Protein AF-A0A7R9ZI31-F1 (afdb_monomer)

Nearest PDB structures (foldseek):
  8agb-assembly1_A  TM=9.496E-01  e=3.067E-06  Saccharomyces cerevisiae
  8b6l-assembly1_I  TM=9.518E-01  e=1.238E-05  Homo sapiens
  7oci-assembly1_F  TM=9.526E-01  e=1.454E-05  Saccharomyces cerevisiae S288C
  8age-assembly1_A  TM=9.511E-01  e=1.708E-05  Saccharomyces cerevisiae
  6s7o-assembly1_A  TM=9.509E-01  e=4.485E-05  Homo sapiens

Organism: NCBI:txid2749911

InterPro domains:
  IPR003674 Oligosaccharyl transferase, STT3 subunit [PTHR13872] (2-100)
  IPR048307 Oligosaccharyl transferase STT3, N-terminal domain [PF02516] (2-97)

Sequence (100 aa):
SLVFLLWIRSLRSGDGNSWMFGALAGVAYFYMVAAWGGYVFVLNLVGLHAAALVLVGRFSTKVYRSYSLFYVIGTALAVQVPVVGWAPLKSLEQMAPALV

Radius of gyration: 12.99 Å; Cα contacts (8 Å, |Δi|>4): 100; chains: 1; bounding box: 28×27×35 Å

pLDDT: mean 73.62, std 12.64, range [43.31, 86.75]

Secondary structure (DSSP, 8-state):
-HHHHHHHHHTSTT-S-HHHHHHHHHHHHHHHHHH-TTHHHHHHHHHHHHHHHHHTT---HHHHHHHHHHHHHHHHHHTTSTTTTTHHHH-GGG-GGG--

Foldseek 3Di:
DLLVVLLVVLVDPPDPVSLVSLLVSLVVLLVCLVVDVCSLVVLVVSLVVLVVCVVVVVDDPSSVNSLVNSCVSNVVSNCVDPVCPCVCVPDPSNCSSVVD

Solvent-accessible surface area (backbone atoms only — not comparable to full-atom values): 5453 Å² total; per-residue (Å²): 112,68,31,59,54,28,44,57,57,21,64,46,90,85,62,90,58,18,50,59,31,10,39,49,19,8,54,43,39,31,53,39,52,77,73,36,88,66,38,65,60,53,52,51,52,54,37,51,52,52,51,48,32,50,75,73,67,65,65,45,77,56,54,54,48,17,49,52,35,21,50,54,48,22,50,61,49,38,50,70,37,83,93,45,44,65,48,76,81,70,42,81,89,54,46,71,64,73,76,111

Structure (mmCIF, N/CA/C/O backbone):
data_AF-A0A7R9ZI31-F1
#
_entry.id   AF-A0A7R9ZI31-F1
#
loop_
_atom_site.group_PDB
_atom_site.id
_atom_site.type_symbol
_atom_site.label_atom_id
_atom_site.label_alt_id
_atom_site.label_comp_id
_atom_site.label_asym_id
_atom_site.label_entity_id
_atom_site.label_seq_id
_atom_site.pdbx_PDB_ins_code
_atom_site.Cartn_x
_atom_site.Cartn_y
_atom_site.Cartn_z
_atom_site.occupancy
_atom_site.B_iso_or_equiv
_atom_site.auth_seq_id
_atom_site.auth_comp_id
_atom_site.auth_asym_id
_atom_site.auth_atom_id
_atom_site.pdbx_PDB_model_num
ATOM 1 N N . SER A 1 1 ? 12.942 1.386 4.210 1.00 64.50 1 SER A N 1
ATOM 2 C CA . SER A 1 1 ? 12.949 1.986 5.564 1.00 64.50 1 SER A CA 1
ATOM 3 C C . SER A 1 1 ? 11.878 3.058 5.749 1.00 64.50 1 SER A C 1
ATOM 5 O O . SER A 1 1 ? 11.076 2.931 6.661 1.00 64.50 1 SER A O 1
ATOM 7 N N . LEU A 1 2 ? 11.785 4.058 4.863 1.00 78.25 2 LEU A N 1
ATOM 8 C CA . LEU A 1 2 ? 10.772 5.130 4.940 1.00 78.25 2 LEU A CA 1
ATOM 9 C C . LEU A 1 2 ? 9.323 4.631 4.750 1.00 78.25 2 LEU A C 1
ATOM 11 O O . LEU A 1 2 ? 8.430 5.050 5.477 1.00 78.25 2 LEU A O 1
ATOM 15 N N . VAL A 1 3 ? 9.115 3.657 3.853 1.00 84.00 3 VAL A N 1
ATOM 16 C CA . VAL A 1 3 ? 7.808 3.008 3.622 1.00 84.00 3 VAL A CA 1
ATOM 17 C C . VAL A 1 3 ? 7.245 2.394 4.904 1.00 84.00 3 VAL A C 1
ATOM 19 O O . VAL A 1 3 ? 6.110 2.668 5.267 1.00 84.00 3 VAL A O 1
ATOM 22 N N . PHE A 1 4 ? 8.053 1.614 5.629 1.00 83.19 4 PHE A N 1
ATOM 23 C CA . PHE A 1 4 ? 7.623 0.960 6.867 1.00 83.19 4 PHE A CA 1
ATOM 24 C C . PHE A 1 4 ? 7.332 1.959 7.987 1.00 83.19 4 PHE A C 1
ATOM 26 O O . PHE A 1 4 ? 6.368 1.780 8.727 1.00 83.19 4 PHE A O 1
ATOM 33 N N . LEU A 1 5 ? 8.122 3.033 8.091 1.00 84.31 5 LEU A N 1
ATOM 34 C CA . LEU A 1 5 ? 7.877 4.094 9.068 1.00 84.31 5 LEU A CA 1
ATOM 35 C C . LEU A 1 5 ? 6.539 4.790 8.806 1.00 84.31 5 LEU A C 1
ATOM 37 O O . LEU A 1 5 ? 5.744 4.947 9.731 1.00 84.31 5 LEU A O 1
ATOM 41 N N . LEU A 1 6 ? 6.269 5.164 7.553 1.00 84.31 6 LEU A N 1
ATOM 42 C CA . LEU A 1 6 ? 5.016 5.815 7.165 1.00 84.31 6 LEU A CA 1
ATOM 43 C C . LEU A 1 6 ? 3.820 4.862 7.268 1.00 84.31 6 LEU A C 1
ATOM 45 O O . LEU A 1 6 ? 2.765 5.268 7.751 1.00 84.31 6 LEU A O 1
ATOM 49 N N . TRP A 1 7 ? 4.004 3.588 6.915 1.00 85.38 7 TRP A N 1
ATOM 50 C CA . TRP A 1 7 ? 2.999 2.538 7.075 1.00 85.38 7 TRP A CA 1
ATOM 51 C C . TRP A 1 7 ? 2.599 2.359 8.542 1.00 85.38 7 TRP A C 1
ATOM 53 O O . TRP A 1 7 ? 1.433 2.544 8.885 1.00 85.38 7 TRP A O 1
ATOM 63 N N . ILE A 1 8 ? 3.560 2.095 9.436 1.00 84.94 8 ILE A N 1
ATOM 64 C CA . ILE A 1 8 ? 3.296 1.926 10.875 1.00 84.94 8 ILE A CA 1
ATOM 65 C C . ILE A 1 8 ? 2.703 3.209 11.468 1.00 84.94 8 ILE A C 1
ATOM 67 O O . ILE A 1 8 ? 1.797 3.150 12.301 1.00 84.94 8 ILE A O 1
ATOM 71 N N . ARG A 1 9 ? 3.171 4.381 11.024 1.00 83.31 9 ARG A N 1
ATOM 72 C CA . ARG A 1 9 ? 2.635 5.668 11.476 1.00 83.31 9 ARG A CA 1
ATOM 73 C C . ARG A 1 9 ? 1.191 5.888 11.027 1.00 83.31 9 ARG A C 1
ATOM 75 O O . ARG A 1 9 ? 0.405 6.374 11.830 1.00 83.31 9 ARG A O 1
ATOM 82 N N . SER A 1 10 ? 0.815 5.453 9.824 1.00 79.88 10 SER A N 1
ATOM 83 C CA . SER A 1 10 ? -0.573 5.519 9.342 1.00 79.88 10 SER A CA 1
ATOM 84 C C . SER A 1 10 ? -1.547 4.687 10.192 1.00 79.88 10 SER A C 1
ATOM 86 O O . SER A 1 10 ? -2.734 5.010 10.261 1.00 79.88 10 SER A O 1
ATOM 88 N N . LEU A 1 11 ? -1.035 3.651 10.868 1.00 79.62 11 LEU A N 1
ATOM 89 C CA . LEU A 1 11 ? -1.801 2.703 11.677 1.00 79.62 11 LEU A CA 1
ATOM 90 C C . LEU A 1 11 ? -1.850 3.047 13.174 1.00 79.62 11 LEU A C 1
ATOM 92 O O . LEU A 1 11 ? -2.574 2.385 13.919 1.00 79.62 11 LEU A O 1
ATOM 96 N N . ARG A 1 12 ? -1.112 4.061 13.648 1.00 79.56 12 ARG A N 1
ATOM 97 C CA . ARG A 1 12 ? -1.150 4.443 15.068 1.00 79.56 12 ARG A CA 1
ATOM 98 C C . ARG A 1 12 ? -2.525 4.994 15.459 1.00 79.56 12 ARG A C 1
ATOM 100 O O . ARG A 1 12 ? -3.052 5.922 14.844 1.00 79.56 12 ARG A O 1
ATOM 107 N N . SER A 1 13 ? -3.088 4.438 16.532 1.00 54.69 13 SER A N 1
ATOM 108 C CA . SER A 1 13 ? -4.309 4.944 17.162 1.00 54.69 13 SER A CA 1
ATOM 109 C C . SER A 1 13 ? -4.078 6.353 17.712 1.00 54.69 13 SER A C 1
ATOM 111 O O . SER A 1 13 ? -3.194 6.553 18.537 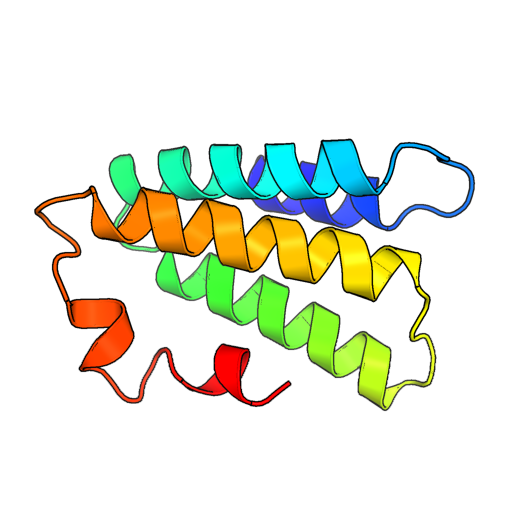1.00 54.69 13 SER A O 1
ATOM 113 N N . GLY A 1 14 ? -4.867 7.322 17.239 1.00 60.81 14 GLY A N 1
ATOM 114 C CA . GLY A 1 14 ? -4.826 8.725 17.675 1.00 60.81 14 GLY A CA 1
ATOM 115 C C . GLY A 1 14 ? -4.817 9.731 16.523 1.00 60.81 14 GLY A C 1
ATOM 116 O O . GLY A 1 14 ? -5.419 10.791 16.645 1.00 60.81 14 GLY A O 1
ATOM 117 N N . ASP A 1 15 ? -4.245 9.374 15.369 1.00 61.44 15 ASP A N 1
ATOM 118 C CA . ASP A 1 15 ? -4.183 10.282 14.220 1.00 61.44 15 ASP A CA 1
ATOM 119 C C . ASP A 1 15 ? -5.474 10.225 13.379 1.00 61.44 15 ASP A C 1
ATOM 121 O O . ASP A 1 15 ? -5.954 9.150 12.993 1.00 61.44 15 ASP A O 1
ATOM 125 N N . GLY A 1 16 ? -6.058 11.398 13.102 1.00 62.81 16 GLY A N 1
ATOM 126 C CA . GLY A 1 16 ? -7.146 11.584 12.129 1.00 62.81 16 GLY A CA 1
ATOM 127 C C . GLY A 1 16 ? -6.657 11.592 10.672 1.00 62.81 16 GLY A C 1
ATOM 128 O O . GLY A 1 16 ? -7.431 11.342 9.750 1.00 62.81 16 GLY A O 1
ATOM 129 N N . ASN A 1 17 ? -5.349 11.783 10.465 1.00 70.62 17 ASN A N 1
ATOM 130 C CA . ASN A 1 17 ? -4.710 11.900 9.149 1.00 70.62 17 ASN A CA 1
ATOM 131 C C . ASN A 1 17 ? -4.086 10.586 8.640 1.00 70.62 17 ASN A C 1
ATOM 133 O O . ASN A 1 17 ? -3.207 10.613 7.780 1.00 70.62 17 ASN A O 1
ATOM 137 N N . SER A 1 18 ? -4.539 9.425 9.130 1.00 71.25 18 SER A N 1
ATOM 138 C CA . SER A 1 18 ? -4.044 8.094 8.722 1.00 71.25 18 SER A CA 1
ATOM 139 C C . SER A 1 18 ? -3.958 7.914 7.199 1.00 71.25 18 SER A C 1
ATOM 141 O O . SER A 1 18 ? -2.983 7.372 6.689 1.00 71.25 18 SER A O 1
ATOM 143 N N . TRP A 1 19 ? -4.940 8.445 6.469 1.00 74.50 19 TRP A N 1
ATOM 144 C CA . TRP A 1 19 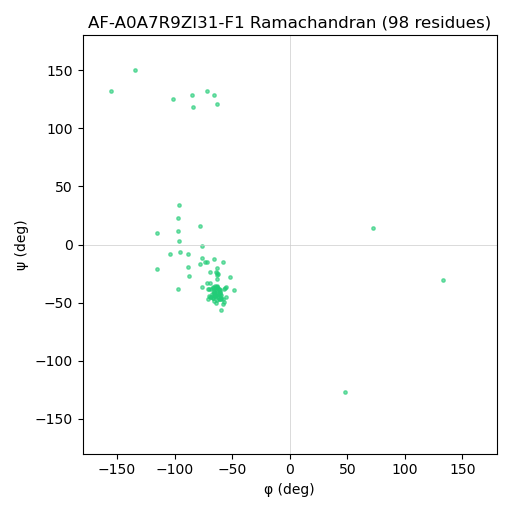? -5.026 8.391 5.010 1.00 74.50 19 TRP A CA 1
ATOM 145 C C . TRP A 1 19 ? -3.889 9.148 4.301 1.00 74.50 19 TRP A C 1
ATOM 147 O O . TRP A 1 19 ? -3.330 8.637 3.332 1.00 74.50 19 TRP A O 1
ATOM 157 N N . MET A 1 20 ? -3.477 10.313 4.815 1.00 80.12 20 MET A N 1
ATOM 158 C CA . MET A 1 20 ? -2.362 11.089 4.253 1.00 80.12 20 MET A CA 1
ATOM 159 C C . MET A 1 20 ? -1.035 10.344 4.405 1.00 80.12 20 MET A C 1
ATOM 161 O O . MET A 1 20 ? -0.237 10.305 3.473 1.00 80.12 20 MET A O 1
ATOM 165 N N . PHE A 1 21 ? -0.810 9.705 5.558 1.00 81.12 21 PHE A N 1
ATOM 166 C CA . PHE A 1 21 ? 0.391 8.900 5.788 1.00 81.12 21 PHE A CA 1
ATOM 167 C C . PHE A 1 21 ? 0.407 7.621 4.939 1.00 81.12 21 PHE A C 1
ATOM 169 O O . PHE A 1 21 ? 1.479 7.223 4.488 1.00 81.12 21 PHE A O 1
ATOM 176 N N . GLY A 1 22 ? -0.757 7.018 4.665 1.00 80.12 22 GLY A N 1
ATOM 177 C CA . GLY A 1 22 ? -0.891 5.905 3.716 1.00 80.12 22 GLY A CA 1
ATOM 178 C C . GLY A 1 22 ? -0.544 6.309 2.278 1.00 80.12 22 GLY A C 1
ATOM 179 O O . GLY A 1 22 ? 0.225 5.619 1.610 1.00 80.12 22 GLY A O 1
ATOM 180 N N . ALA A 1 23 ? -1.016 7.477 1.829 1.00 81.50 23 ALA A N 1
ATOM 181 C CA . ALA A 1 23 ? -0.644 8.033 0.527 1.00 81.50 23 ALA A CA 1
ATOM 182 C C . ALA A 1 23 ? 0.860 8.350 0.439 1.00 81.50 23 ALA A C 1
ATOM 184 O O . ALA A 1 23 ? 1.523 7.978 -0.531 1.00 81.50 23 ALA A O 1
ATOM 185 N N . LEU A 1 24 ? 1.425 8.960 1.486 1.00 83.38 24 LEU A N 1
ATOM 186 C CA . LEU A 1 24 ? 2.859 9.247 1.564 1.00 83.38 24 LEU A CA 1
ATOM 187 C C . LEU A 1 24 ? 3.700 7.960 1.565 1.00 83.38 24 LEU A C 1
ATOM 189 O O . LEU A 1 24 ? 4.777 7.927 0.973 1.00 83.38 24 LEU A O 1
ATOM 193 N N . ALA A 1 25 ? 3.205 6.887 2.193 1.00 84.62 25 ALA A N 1
ATOM 194 C CA . ALA A 1 25 ? 3.841 5.574 2.157 1.00 84.62 25 ALA A CA 1
ATOM 195 C C . ALA A 1 25 ? 3.869 4.991 0.733 1.00 84.62 25 ALA A C 1
ATOM 197 O O . ALA A 1 25 ? 4.873 4.387 0.360 1.00 84.62 25 ALA A O 1
ATOM 198 N N . GLY A 1 26 ? 2.821 5.217 -0.071 1.00 81.50 26 GLY A N 1
ATOM 199 C CA . GLY A 1 26 ? 2.773 4.832 -1.488 1.00 81.50 26 GLY A CA 1
ATOM 200 C C . GLY A 1 26 ? 3.783 5.602 -2.349 1.00 81.50 26 GLY A C 1
ATOM 201 O O . GLY A 1 26 ? 4.476 5.013 -3.176 1.00 81.50 26 GLY A O 1
ATOM 202 N N . VAL A 1 27 ? 3.961 6.903 -2.097 1.00 83.38 27 VAL A N 1
ATOM 203 C CA . VAL A 1 27 ? 4.998 7.715 -2.769 1.00 83.38 27 VAL A CA 1
ATOM 204 C C . VAL A 1 27 ? 6.406 7.281 -2.350 1.00 83.38 27 VAL A C 1
ATOM 206 O O . VAL A 1 27 ? 7.294 7.120 -3.187 1.00 83.38 27 VAL A O 1
ATOM 209 N N . ALA A 1 28 ? 6.618 7.024 -1.057 1.00 83.50 28 ALA A N 1
ATOM 210 C CA . ALA A 1 28 ? 7.881 6.479 -0.564 1.00 83.50 28 ALA A CA 1
ATOM 211 C C . ALA A 1 28 ? 8.169 5.081 -1.138 1.00 83.50 28 ALA A C 1
ATOM 213 O O . ALA A 1 28 ? 9.332 4.713 -1.307 1.00 83.50 28 ALA A O 1
ATOM 214 N N . TYR A 1 29 ? 7.123 4.306 -1.439 1.00 82.62 29 TYR A N 1
ATOM 215 C CA . TYR A 1 29 ? 7.240 3.014 -2.102 1.00 82.62 29 TYR A CA 1
ATOM 216 C C . TYR A 1 29 ? 7.694 3.174 -3.551 1.00 82.62 29 TYR A C 1
ATOM 218 O O . TYR A 1 29 ? 8.656 2.517 -3.935 1.00 82.62 29 TYR A O 1
ATOM 226 N N . PHE A 1 30 ? 7.120 4.112 -4.308 1.00 81.44 30 PHE A N 1
ATOM 227 C CA . PHE A 1 30 ? 7.602 4.443 -5.653 1.00 81.44 30 PHE A CA 1
ATOM 228 C C . PHE A 1 30 ? 9.088 4.829 -5.672 1.00 81.44 30 PHE A C 1
ATOM 230 O O . PHE A 1 30 ? 9.848 4.309 -6.486 1.00 81.44 30 PHE A O 1
ATOM 237 N N . TYR A 1 31 ? 9.532 5.670 -4.732 1.00 82.19 31 TYR A N 1
ATOM 238 C CA . TYR A 1 31 ? 10.956 5.997 -4.600 1.00 82.19 31 TYR A CA 1
ATOM 239 C C . TYR A 1 31 ? 11.816 4.740 -4.387 1.00 82.19 31 TYR A C 1
ATOM 241 O O . TYR A 1 31 ? 12.898 4.616 -4.954 1.00 82.19 31 TYR A O 1
ATOM 249 N N . MET A 1 32 ? 11.319 3.777 -3.608 1.00 81.69 32 MET A N 1
ATOM 250 C CA . MET A 1 32 ? 12.013 2.516 -3.353 1.00 81.69 32 MET A CA 1
ATOM 251 C C . MET A 1 32 ? 12.048 1.609 -4.591 1.00 81.69 32 MET A C 1
ATOM 253 O O . MET A 1 32 ? 13.088 1.017 -4.851 1.00 81.69 32 MET A O 1
ATOM 257 N N . VAL A 1 33 ? 10.966 1.566 -5.379 1.00 77.19 33 VAL A N 1
ATOM 258 C CA . VAL A 1 33 ? 10.898 0.870 -6.680 1.00 77.19 33 VAL A CA 1
ATOM 259 C C . VAL A 1 33 ? 11.926 1.440 -7.660 1.00 77.19 33 VAL A C 1
ATOM 261 O O . VAL A 1 33 ? 12.618 0.680 -8.332 1.00 77.19 33 VAL A O 1
ATOM 264 N N . ALA A 1 34 ? 12.053 2.768 -7.721 1.00 74.44 34 ALA A N 1
ATOM 265 C CA . ALA A 1 34 ? 13.005 3.441 -8.602 1.00 74.44 34 ALA A CA 1
ATOM 266 C C . ALA A 1 34 ? 14.466 3.285 -8.141 1.00 74.44 34 ALA A C 1
ATOM 268 O O . ALA A 1 34 ? 15.369 3.224 -8.971 1.00 74.44 34 ALA A O 1
ATOM 269 N N . ALA A 1 35 ? 14.707 3.222 -6.828 1.00 77.50 35 ALA A N 1
ATOM 270 C CA . ALA A 1 35 ? 16.050 3.130 -6.260 1.00 77.50 35 ALA A CA 1
ATOM 271 C C . ALA A 1 35 ? 16.574 1.688 -6.128 1.00 77.50 35 ALA A C 1
ATOM 273 O O . ALA A 1 35 ? 17.789 1.487 -6.113 1.00 77.50 35 ALA A O 1
ATOM 274 N N . TRP A 1 36 ? 15.699 0.683 -5.979 1.00 77.50 36 TRP A N 1
ATOM 275 C CA . TRP A 1 36 ? 16.120 -0.685 -5.674 1.00 77.50 36 TRP A CA 1
ATOM 276 C C . TRP A 1 36 ? 15.115 -1.758 -6.124 1.00 77.50 36 TRP A C 1
ATOM 278 O O . TRP A 1 36 ? 13.932 -1.714 -5.800 1.00 77.50 36 TRP A O 1
ATOM 288 N N . GLY A 1 37 ? 15.610 -2.806 -6.796 1.00 72.56 37 GLY A N 1
ATOM 289 C CA . GLY A 1 37 ? 14.794 -3.924 -7.298 1.00 72.56 37 GLY A CA 1
ATOM 290 C C . GLY A 1 37 ? 14.127 -4.793 -6.218 1.00 72.56 37 GLY A C 1
ATOM 291 O O . GLY A 1 37 ? 13.223 -5.563 -6.522 1.00 72.56 37 GLY A O 1
ATOM 292 N N . GLY A 1 38 ? 14.508 -4.652 -4.943 1.00 75.56 38 GLY A N 1
ATOM 293 C CA . GLY A 1 38 ? 13.897 -5.370 -3.814 1.00 75.56 38 GLY A CA 1
ATOM 294 C C . GLY A 1 38 ? 12.550 -4.804 -3.341 1.00 75.56 38 GLY A C 1
ATOM 295 O O . GLY A 1 38 ? 12.093 -5.121 -2.242 1.00 75.56 38 GLY A O 1
ATOM 296 N N . TYR A 1 39 ? 11.889 -3.96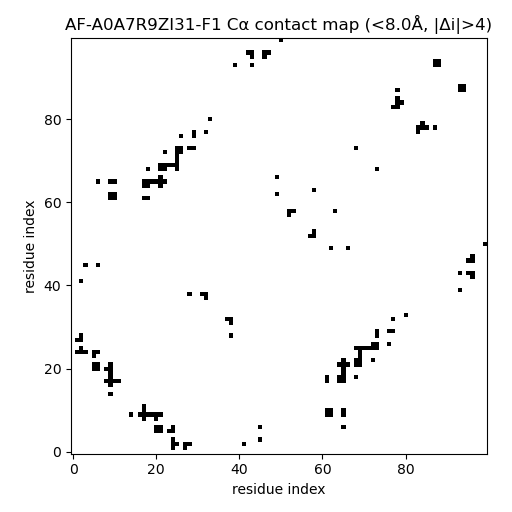6 -4.140 1.00 78.00 39 TYR A N 1
ATOM 297 C CA . TYR A 1 39 ? 10.586 -3.384 -3.812 1.00 78.00 39 TYR A CA 1
ATOM 298 C C . TYR A 1 39 ? 9.469 -4.433 -3.666 1.00 78.00 39 TYR A C 1
ATOM 300 O O . TYR A 1 39 ? 8.509 -4.217 -2.922 1.00 78.00 39 TYR A O 1
ATOM 308 N N . VAL A 1 40 ? 9.601 -5.588 -4.330 1.00 77.12 40 VAL A N 1
ATOM 309 C CA . VAL A 1 40 ? 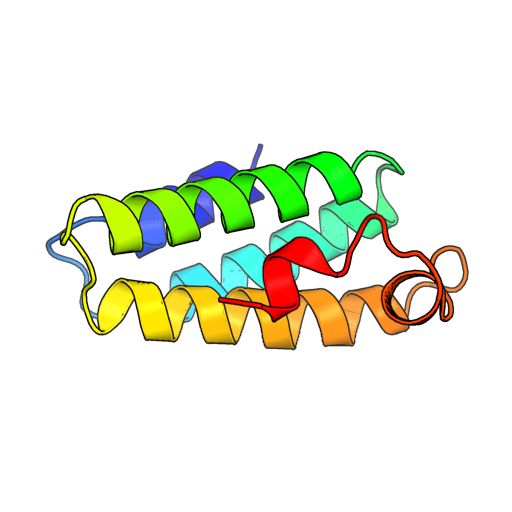8.652 -6.712 -4.238 1.00 77.12 40 VAL A CA 1
ATOM 310 C C . VAL A 1 40 ? 8.567 -7.233 -2.801 1.00 77.12 40 VAL A C 1
ATOM 312 O O . VAL A 1 40 ? 7.474 -7.465 -2.287 1.00 77.12 40 VAL A O 1
ATOM 315 N N . PHE A 1 41 ? 9.707 -7.317 -2.108 1.00 81.56 41 PHE A N 1
ATOM 316 C CA . PHE A 1 41 ? 9.757 -7.700 -0.697 1.00 81.56 41 PHE A CA 1
ATOM 317 C C . PHE A 1 41 ? 8.969 -6.722 0.183 1.00 81.56 41 PHE A C 1
ATOM 319 O O . PHE A 1 41 ? 8.199 -7.143 1.042 1.00 81.56 41 PHE A O 1
ATOM 326 N N . VAL A 1 42 ? 9.108 -5.414 -0.056 1.00 82.94 42 VAL A N 1
ATOM 327 C CA . VAL A 1 42 ? 8.404 -4.386 0.728 1.00 82.94 42 VAL A CA 1
ATOM 328 C C . VAL A 1 42 ? 6.895 -4.471 0.531 1.00 82.94 42 VAL A C 1
ATOM 330 O O . VAL A 1 42 ? 6.155 -4.407 1.512 1.00 82.94 42 VAL A O 1
ATOM 333 N N . LEU A 1 43 ? 6.439 -4.646 -0.711 1.00 82.44 43 LEU A N 1
ATOM 334 C CA . LEU A 1 43 ? 5.011 -4.752 -1.008 1.00 82.44 43 LEU A CA 1
ATOM 335 C C . LEU A 1 43 ? 4.403 -6.009 -0.377 1.00 82.44 43 LEU A C 1
ATOM 337 O O . LEU A 1 43 ? 3.367 -5.914 0.281 1.00 82.44 43 LEU A O 1
ATOM 341 N N . ASN A 1 44 ? 5.084 -7.152 -0.489 1.00 83.56 44 ASN A N 1
ATOM 342 C CA . ASN A 1 44 ? 4.638 -8.403 0.125 1.00 83.56 44 ASN A CA 1
ATOM 343 C C . ASN A 1 44 ? 4.585 -8.318 1.654 1.00 83.56 44 ASN A C 1
ATOM 345 O O . ASN A 1 44 ? 3.630 -8.798 2.256 1.00 83.56 44 ASN A O 1
ATOM 349 N N . LEU A 1 45 ? 5.553 -7.666 2.301 1.00 85.62 45 LEU A N 1
ATOM 350 C CA . LEU A 1 45 ? 5.583 -7.547 3.762 1.00 85.62 45 LEU A CA 1
ATOM 351 C C . LEU A 1 45 ? 4.490 -6.598 4.284 1.00 85.62 45 LEU A C 1
ATOM 353 O O . LEU A 1 45 ? 3.854 -6.884 5.300 1.00 85.62 45 LEU A O 1
ATOM 357 N N . VAL A 1 46 ? 4.215 -5.499 3.570 1.00 85.88 46 VAL A N 1
ATOM 358 C CA . VAL A 1 46 ? 3.087 -4.601 3.882 1.00 85.88 46 VAL A CA 1
ATOM 359 C C . VAL A 1 46 ? 1.746 -5.316 3.682 1.00 85.88 46 VAL A C 1
ATOM 361 O O . VAL A 1 46 ? 0.884 -5.233 4.558 1.00 85.88 46 VAL A O 1
ATOM 364 N N . GLY A 1 47 ? 1.588 -6.062 2.583 1.00 83.31 47 GLY A N 1
ATOM 365 C CA . GLY A 1 47 ? 0.401 -6.881 2.317 1.00 83.31 47 GLY A CA 1
ATOM 366 C C . GLY A 1 47 ? 0.183 -7.967 3.370 1.00 83.31 47 GLY A C 1
ATOM 367 O O . GLY A 1 47 ? -0.908 -8.069 3.921 1.00 83.31 47 GLY A O 1
ATOM 368 N N . LEU A 1 48 ? 1.234 -8.707 3.733 1.00 86.19 48 LEU A N 1
ATOM 369 C CA . LEU A 1 48 ? 1.182 -9.727 4.782 1.00 86.19 48 LEU A CA 1
ATOM 370 C C . LEU A 1 48 ? 0.785 -9.126 6.134 1.00 86.19 48 LEU A C 1
ATOM 372 O O . LEU A 1 48 ? -0.022 -9.709 6.851 1.00 86.19 48 LEU A O 1
ATOM 376 N N . HIS A 1 49 ? 1.314 -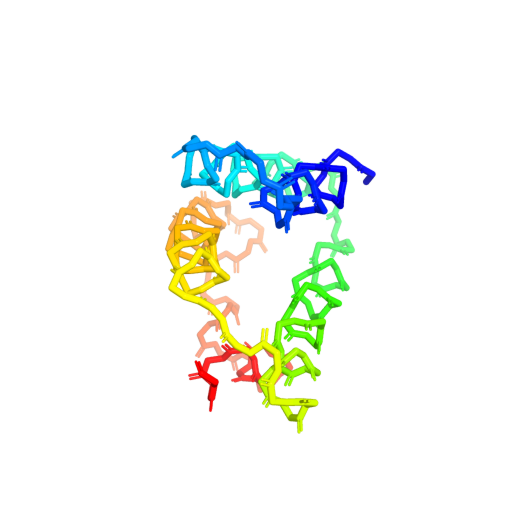7.952 6.484 1.00 86.69 49 HIS A N 1
ATOM 377 C CA . HIS A 1 49 ? 0.945 -7.277 7.726 1.00 86.69 49 HIS A CA 1
ATOM 378 C C . HIS A 1 49 ? -0.526 -6.826 7.713 1.00 86.69 49 HIS A C 1
ATOM 380 O O . HIS A 1 49 ? -1.227 -7.020 8.705 1.00 86.69 49 HIS A O 1
ATOM 386 N N . ALA A 1 50 ? -1.020 -6.280 6.598 1.00 85.00 50 ALA A N 1
ATOM 387 C CA . ALA A 1 50 ? -2.435 -5.938 6.450 1.00 85.00 50 ALA A CA 1
ATOM 388 C C . ALA A 1 50 ? -3.337 -7.185 6.552 1.00 85.00 50 ALA A C 1
ATOM 390 O O . ALA A 1 50 ? -4.305 -7.174 7.312 1.00 85.00 50 ALA A O 1
ATOM 391 N N . ALA A 1 51 ? -2.975 -8.280 5.879 1.00 82.62 51 ALA A N 1
ATOM 392 C CA . ALA A 1 51 ? -3.681 -9.559 5.944 1.00 82.62 51 ALA A CA 1
ATOM 393 C C . ALA A 1 51 ? -3.680 -10.150 7.365 1.00 82.62 51 ALA A C 1
ATOM 395 O O . ALA A 1 51 ? -4.716 -10.586 7.862 1.00 82.62 51 ALA A O 1
ATOM 396 N N . ALA A 1 52 ? -2.546 -10.098 8.068 1.00 86.12 52 ALA A N 1
ATOM 397 C CA . ALA A 1 52 ? -2.454 -10.537 9.458 1.00 86.12 52 ALA A CA 1
ATOM 398 C C . ALA A 1 52 ? -3.367 -9.713 10.382 1.00 86.12 52 ALA A C 1
ATOM 400 O O . ALA A 1 52 ? -4.004 -10.275 11.270 1.00 86.12 52 ALA A O 1
ATOM 401 N N . LEU A 1 53 ? -3.488 -8.398 10.163 1.00 83.56 53 LEU A N 1
ATOM 402 C CA . LEU A 1 53 ? -4.415 -7.551 10.927 1.00 83.56 53 LEU A CA 1
ATOM 403 C C . LEU A 1 53 ? -5.884 -7.929 10.690 1.00 83.56 53 LEU A C 1
ATOM 405 O O . LEU A 1 53 ? -6.675 -7.878 11.635 1.00 83.56 53 LEU A O 1
ATOM 409 N N . VAL A 1 54 ? -6.238 -8.336 9.466 1.00 82.69 54 VAL A N 1
ATOM 410 C CA . VAL A 1 54 ? -7.570 -8.872 9.140 1.00 82.69 54 VAL A CA 1
ATOM 411 C C . VAL A 1 54 ? -7.804 -10.201 9.861 1.00 82.69 54 VAL A C 1
ATOM 413 O O . VAL A 1 54 ? -8.812 -10.344 10.551 1.00 82.69 54 VAL A O 1
ATOM 416 N N . LEU A 1 55 ? -6.851 -11.138 9.785 1.00 81.81 55 LEU A N 1
ATOM 417 C CA . LEU A 1 55 ? -6.957 -12.465 10.410 1.00 81.81 55 LEU A CA 1
ATOM 418 C C . LEU A 1 55 ? -7.043 -12.411 11.941 1.00 81.81 55 LEU A C 1
ATOM 420 O O . LEU A 1 55 ? -7.780 -13.182 12.547 1.00 81.81 55 LEU A O 1
ATOM 424 N N . VAL A 1 56 ? -6.328 -11.481 12.576 1.00 86.75 56 VAL A N 1
ATOM 425 C CA . VAL A 1 56 ? -6.360 -11.274 14.037 1.00 86.75 56 VAL A CA 1
ATOM 426 C C . VAL A 1 56 ? -7.643 -10.540 14.485 1.00 86.75 56 VAL A C 1
ATOM 428 O O . VAL A 1 56 ? -7.847 -10.307 15.675 1.00 86.75 56 VAL A O 1
ATOM 431 N N . GLY A 1 57 ? -8.530 -10.156 13.557 1.00 77.12 57 GLY A N 1
ATOM 432 C CA . GLY A 1 57 ? -9.774 -9.439 13.862 1.00 77.12 57 GLY A CA 1
ATOM 433 C C . GLY A 1 57 ? -9.559 -7.978 14.274 1.00 77.12 57 GLY A C 1
ATOM 434 O O . GLY A 1 57 ? -10.471 -7.331 14.782 1.00 77.12 57 GLY A O 1
ATOM 435 N N . ARG A 1 58 ? -8.359 -7.429 14.047 1.00 78.56 58 ARG A N 1
ATOM 436 C CA . ARG A 1 58 ? -8.003 -6.022 14.312 1.00 78.56 58 ARG A CA 1
ATOM 437 C C . ARG A 1 58 ? -8.126 -5.158 13.059 1.00 78.56 58 ARG A C 1
ATOM 439 O O . ARG A 1 58 ? -7.369 -4.206 12.860 1.00 78.56 58 ARG A O 1
ATOM 446 N N . PHE A 1 59 ? -9.099 -5.479 12.214 1.00 73.62 59 PHE A N 1
ATOM 447 C CA . PHE A 1 59 ? -9.428 -4.665 11.059 1.00 73.62 59 PHE A CA 1
ATOM 448 C C . PHE A 1 59 ? -10.109 -3.367 11.505 1.00 73.62 59 PHE A C 1
ATOM 450 O O . PHE A 1 59 ? -11.027 -3.361 12.321 1.00 73.62 59 PHE A O 1
ATOM 457 N N . SER A 1 60 ? -9.651 -2.245 10.962 1.00 78.94 60 SER A N 1
ATOM 458 C CA . SER A 1 60 ? -10.236 -0.931 11.208 1.00 78.94 60 SER A CA 1
ATOM 459 C C . SER A 1 60 ? -10.378 -0.196 9.885 1.00 78.94 60 SER A C 1
ATOM 461 O O . SER A 1 60 ? -9.536 -0.343 8.998 1.00 78.94 60 SER A O 1
ATOM 463 N N . THR A 1 61 ? -11.379 0.678 9.772 1.00 80.12 61 THR A N 1
ATOM 464 C CA . THR A 1 61 ? -11.572 1.563 8.609 1.00 80.12 61 THR A CA 1
ATOM 465 C C . THR A 1 61 ? -10.310 2.362 8.265 1.00 80.12 61 THR A C 1
ATOM 467 O O . THR A 1 61 ? -10.081 2.702 7.104 1.00 80.12 61 THR A O 1
ATOM 470 N N . LYS A 1 62 ? -9.453 2.637 9.257 1.00 78.94 62 LYS A N 1
ATOM 471 C CA . LYS A 1 62 ? -8.149 3.281 9.050 1.00 78.94 62 LYS A CA 1
ATOM 472 C C . LYS A 1 62 ? -7.179 2.396 8.266 1.00 78.94 62 LYS A C 1
ATOM 474 O O . LYS A 1 62 ? -6.581 2.880 7.314 1.00 78.94 62 LYS A O 1
ATOM 479 N N . VAL A 1 63 ? -7.072 1.114 8.630 1.00 79.69 63 VAL A N 1
ATOM 480 C CA . VAL A 1 63 ? -6.233 0.124 7.929 1.00 79.69 63 VAL A CA 1
ATOM 481 C C . VAL A 1 63 ? -6.692 0.014 6.479 1.00 79.69 63 VAL A C 1
ATOM 483 O O . VAL A 1 63 ? -5.873 0.135 5.576 1.00 79.69 63 VAL A O 1
ATOM 486 N N . TYR A 1 64 ? -8.005 -0.108 6.262 1.00 81.19 64 TYR A N 1
ATOM 487 C CA . TYR A 1 64 ? -8.591 -0.195 4.925 1.00 81.19 64 TYR A CA 1
ATOM 488 C C . TYR A 1 64 ? -8.248 1.013 4.048 1.00 81.19 64 TYR A C 1
ATOM 490 O O . TYR A 1 64 ? -7.747 0.858 2.935 1.00 81.19 64 TYR A O 1
ATOM 498 N N . ARG A 1 65 ? -8.470 2.233 4.559 1.00 82.19 65 ARG A N 1
ATOM 499 C CA . ARG A 1 65 ? -8.190 3.470 3.812 1.00 82.19 65 ARG A CA 1
ATOM 500 C C . ARG A 1 65 ? -6.697 3.652 3.539 1.00 82.19 65 ARG A C 1
ATOM 502 O O . ARG A 1 65 ? -6.333 3.988 2.415 1.00 82.19 6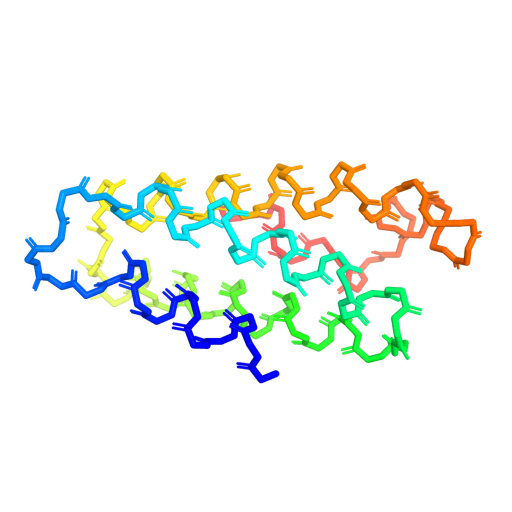5 ARG A O 1
ATOM 509 N N . SER A 1 66 ? -5.841 3.417 4.536 1.00 82.94 66 SER A N 1
ATOM 510 C CA . SER A 1 66 ? -4.386 3.526 4.379 1.00 82.94 66 SER A CA 1
ATOM 511 C C . SER A 1 66 ? -3.839 2.493 3.394 1.00 82.94 66 SER A C 1
ATOM 513 O O . SER A 1 66 ? -3.012 2.849 2.558 1.00 82.94 66 SER A O 1
ATOM 515 N N . TYR A 1 67 ? -4.322 1.24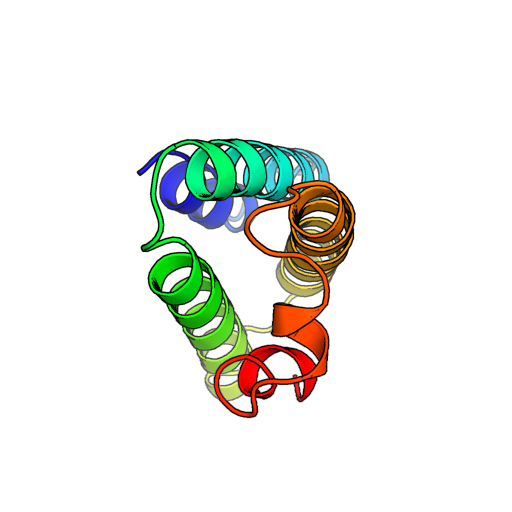6 3.451 1.00 83.25 67 TYR A N 1
ATOM 516 C CA . TYR A 1 67 ? -3.924 0.178 2.530 1.00 83.25 67 TYR A CA 1
ATOM 517 C C . TYR A 1 67 ? -4.382 0.455 1.099 1.00 83.25 67 TYR A C 1
ATOM 519 O O . TYR A 1 67 ? -3.579 0.377 0.177 1.00 83.25 67 TYR A O 1
ATOM 527 N N . SER A 1 68 ? -5.640 0.866 0.920 1.00 83.19 68 SER A N 1
ATOM 528 C CA . SER A 1 68 ? -6.191 1.189 -0.400 1.00 83.19 68 SER A CA 1
ATOM 529 C C . SER A 1 68 ? -5.404 2.314 -1.074 1.00 83.19 68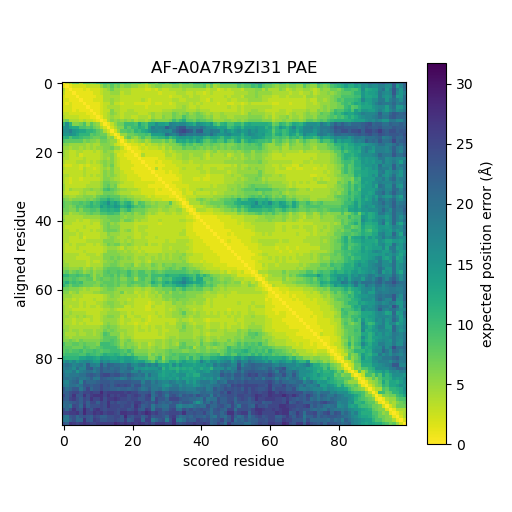 SER A C 1
ATOM 531 O O . SER A 1 68 ? -5.022 2.194 -2.234 1.00 83.19 68 SER A O 1
ATOM 533 N N . LEU A 1 69 ? -5.101 3.392 -0.341 1.00 83.75 69 LEU A N 1
ATOM 534 C CA . LEU A 1 69 ? -4.294 4.497 -0.868 1.00 83.75 69 LEU A CA 1
ATOM 535 C C . LEU A 1 69 ? -2.857 4.066 -1.163 1.00 83.75 69 LEU A C 1
ATOM 537 O O . LEU A 1 69 ? -2.328 4.420 -2.213 1.00 83.75 69 LEU A O 1
ATOM 541 N N . PHE A 1 70 ? -2.245 3.284 -0.271 1.00 83.12 70 PHE A N 1
ATOM 542 C CA . PHE A 1 70 ? -0.912 2.728 -0.483 1.00 83.12 70 PHE A CA 1
ATOM 543 C C . PHE A 1 70 ? -0.854 1.879 -1.759 1.00 83.12 70 PHE A C 1
ATOM 545 O O . PHE A 1 70 ? 0.053 2.064 -2.567 1.00 83.12 70 PHE A O 1
ATOM 552 N N . TYR A 1 71 ? -1.834 0.996 -1.965 1.00 80.50 71 TYR A N 1
ATOM 553 C CA . TYR A 1 71 ? -1.882 0.097 -3.113 1.00 80.50 71 TYR A CA 1
ATOM 554 C C . TYR A 1 71 ? -2.191 0.839 -4.414 1.00 80.50 71 TYR A C 1
ATOM 556 O O . TYR A 1 71 ? -1.485 0.655 -5.398 1.00 80.50 71 TYR A O 1
ATOM 564 N N . VAL A 1 72 ? -3.192 1.725 -4.427 1.00 82.00 72 VAL A N 1
ATOM 565 C CA . VAL A 1 72 ? -3.554 2.484 -5.635 1.00 82.00 72 VAL A CA 1
ATOM 566 C C . VAL A 1 72 ? -2.411 3.400 -6.062 1.00 82.00 72 VAL A C 1
ATOM 568 O O . VAL A 1 72 ? -1.994 3.351 -7.216 1.00 82.00 72 VAL A O 1
ATOM 571 N N . ILE A 1 73 ? -1.864 4.202 -5.143 1.00 82.38 73 ILE A N 1
ATOM 572 C CA . ILE A 1 73 ? -0.779 5.142 -5.461 1.00 82.38 73 ILE A CA 1
ATOM 573 C C . ILE A 1 73 ? 0.511 4.380 -5.768 1.00 82.38 73 ILE A C 1
ATOM 575 O O . ILE A 1 73 ? 1.179 4.681 -6.754 1.00 82.38 73 ILE A O 1
ATOM 579 N N . GLY A 1 74 ? 0.849 3.377 -4.956 1.00 79.25 74 GLY A N 1
ATOM 580 C CA . GLY A 1 74 ? 2.052 2.571 -5.136 1.00 79.25 74 GLY A CA 1
ATOM 581 C C . GLY A 1 74 ? 2.058 1.834 -6.473 1.00 79.25 74 GLY A C 1
ATOM 582 O O . GLY A 1 74 ? 3.042 1.920 -7.202 1.00 79.25 74 GLY A O 1
ATOM 583 N N . THR A 1 75 ? 0.954 1.177 -6.834 1.00 74.94 75 THR A N 1
ATOM 584 C CA . THR A 1 75 ? 0.824 0.445 -8.102 1.00 74.94 75 THR A CA 1
ATOM 585 C C . THR A 1 75 ? 0.750 1.391 -9.298 1.00 74.94 75 THR A C 1
ATOM 587 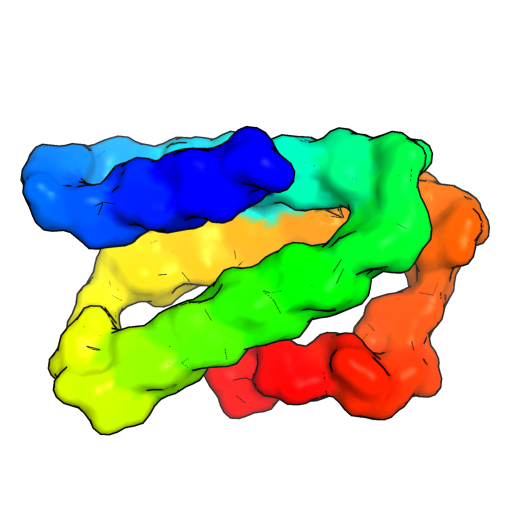O O . THR A 1 75 ? 1.460 1.175 -10.279 1.00 74.94 75 THR A O 1
ATOM 590 N N . ALA A 1 76 ? -0.035 2.474 -9.222 1.00 77.38 76 ALA A N 1
ATOM 591 C CA . ALA A 1 76 ? -0.146 3.440 -10.318 1.00 77.38 76 ALA A CA 1
ATOM 592 C C . ALA A 1 76 ? 1.198 4.103 -10.650 1.00 77.38 76 ALA A C 1
ATOM 594 O O . ALA A 1 76 ? 1.513 4.302 -11.822 1.00 77.38 76 ALA A O 1
ATOM 595 N N . LEU A 1 77 ? 2.003 4.415 -9.631 1.00 74.81 77 LEU A N 1
ATOM 596 C CA . LEU A 1 77 ? 3.338 4.973 -9.822 1.00 74.81 77 LEU A CA 1
ATOM 597 C C . LEU A 1 77 ? 4.354 3.902 -10.252 1.00 74.81 77 LEU A C 1
ATOM 599 O O . LEU A 1 77 ? 5.203 4.179 -11.094 1.00 74.81 77 LEU A O 1
ATOM 603 N N . ALA A 1 78 ? 4.262 2.672 -9.736 1.00 67.38 78 ALA A N 1
ATOM 604 C CA . ALA A 1 78 ? 5.165 1.584 -10.118 1.00 67.38 78 ALA A CA 1
ATOM 605 C C . ALA A 1 78 ? 5.045 1.206 -11.605 1.00 67.38 78 ALA A C 1
ATOM 607 O O . ALA A 1 78 ? 6.062 0.940 -12.242 1.00 67.38 78 ALA A O 1
ATOM 608 N N . VAL A 1 79 ? 3.838 1.252 -12.182 1.00 66.62 79 VAL A N 1
ATOM 609 C CA . VAL A 1 79 ? 3.605 0.995 -13.619 1.00 66.62 79 VAL A CA 1
ATOM 610 C C . VAL A 1 79 ? 4.283 2.041 -14.518 1.00 66.62 79 VAL A C 1
ATOM 612 O O . VAL A 1 79 ? 4.608 1.746 -15.666 1.00 66.62 79 VAL A O 1
ATOM 615 N N . GLN A 1 80 ? 4.560 3.247 -14.007 1.00 70.50 80 GLN A N 1
ATOM 616 C CA . GLN A 1 80 ? 5.272 4.284 -14.767 1.00 70.50 80 GLN A CA 1
ATOM 617 C C . GLN A 1 80 ? 6.781 4.022 -14.879 1.00 70.50 80 GLN A C 1
ATOM 619 O O . GLN A 1 80 ? 7.454 4.680 -15.672 1.00 70.50 80 GLN A O 1
ATOM 624 N N . VAL A 1 81 ? 7.336 3.075 -14.114 1.00 62.47 81 VAL A N 1
ATOM 625 C CA . VAL A 1 81 ? 8.766 2.757 -14.162 1.00 62.47 81 VAL A CA 1
ATOM 626 C C . VAL A 1 81 ? 9.033 1.766 -15.307 1.00 62.47 81 VAL A C 1
ATOM 628 O O . VAL A 1 81 ? 8.551 0.632 -15.253 1.00 62.47 81 VAL A O 1
ATOM 631 N N . PRO A 1 82 ? 9.844 2.122 -16.325 1.00 54.69 82 PRO A N 1
ATOM 632 C CA . PRO A 1 82 ? 10.066 1.273 -17.502 1.00 54.69 82 PRO A CA 1
ATOM 633 C C . PRO A 1 82 ? 10.735 -0.076 -17.186 1.00 54.69 82 PRO A C 1
ATOM 635 O O . PRO A 1 82 ? 10.530 -1.040 -17.914 1.00 54.69 82 PRO A O 1
ATOM 638 N N . VAL A 1 83 ? 11.477 -0.172 -16.074 1.00 52.31 83 VAL A N 1
ATOM 639 C CA . VAL A 1 83 ? 12.047 -1.432 -15.547 1.00 52.31 83 VAL A CA 1
ATOM 640 C C . VAL A 1 83 ? 10.974 -2.388 -14.997 1.00 52.31 83 VAL A C 1
ATOM 642 O O . VAL A 1 83 ? 11.201 -3.593 -14.943 1.00 52.31 83 VAL A O 1
ATOM 645 N N . VAL A 1 84 ? 9.805 -1.877 -14.599 1.00 51.78 84 VAL A N 1
ATOM 646 C CA . VAL A 1 84 ? 8.702 -2.658 -14.011 1.00 51.78 84 VAL A CA 1
ATOM 647 C C . VAL A 1 84 ? 7.663 -3.022 -15.072 1.00 51.78 84 VAL A C 1
ATOM 649 O O . VAL A 1 84 ? 7.153 -4.144 -15.081 1.00 51.78 84 VAL A O 1
ATOM 652 N N . GLY A 1 85 ? 7.381 -2.109 -16.007 1.00 58.72 85 GLY A N 1
ATOM 653 C CA . GLY A 1 85 ? 6.469 -2.351 -17.126 1.00 58.72 85 GLY A CA 1
ATOM 654 C C . GLY A 1 85 ? 5.143 -2.984 -16.679 1.00 58.72 85 GLY A C 1
ATOM 655 O O . GLY A 1 85 ? 4.480 -2.500 -15.769 1.00 58.72 85 GLY A O 1
ATOM 656 N N . TRP A 1 86 ? 4.772 -4.108 -17.299 1.00 51.44 86 TRP A N 1
ATOM 657 C CA . TRP A 1 86 ? 3.563 -4.884 -16.974 1.00 51.44 86 TRP A CA 1
ATOM 658 C C . TRP A 1 86 ? 3.825 -6.072 -16.031 1.00 51.44 86 TRP A C 1
ATOM 660 O O . TRP A 1 86 ? 2.952 -6.926 -15.868 1.00 51.44 86 TRP A O 1
ATOM 670 N N . ALA A 1 87 ? 5.010 -6.167 -15.418 1.00 51.47 87 ALA A N 1
ATOM 671 C CA . ALA A 1 87 ? 5.357 -7.262 -14.507 1.00 51.47 87 ALA A CA 1
ATOM 672 C C . ALA A 1 87 ? 4.372 -7.446 -13.325 1.00 51.47 87 ALA A C 1
ATOM 674 O O . ALA A 1 87 ? 4.034 -8.601 -13.049 1.00 51.47 87 ALA A O 1
ATOM 675 N N . PRO A 1 88 ? 3.798 -6.379 -12.720 1.00 50.16 88 PRO A N 1
ATOM 676 C CA . PRO A 1 88 ? 2.801 -6.513 -11.650 1.00 50.16 88 PRO A CA 1
ATOM 677 C C . PRO A 1 88 ? 1.503 -7.212 -12.077 1.00 50.16 88 PRO A C 1
ATOM 679 O O . PRO A 1 88 ? 0.766 -7.701 -11.229 1.00 50.16 88 PRO A O 1
ATOM 682 N N . LEU A 1 89 ? 1.220 -7.261 -13.385 1.00 48.50 89 LEU A N 1
ATOM 683 C CA . LEU A 1 89 ? 0.032 -7.896 -13.967 1.00 48.50 89 LEU A CA 1
ATOM 684 C C . LEU A 1 89 ? 0.335 -9.252 -14.628 1.00 48.50 89 LEU A C 1
ATOM 686 O O . LEU A 1 89 ? -0.594 -9.941 -15.043 1.00 48.50 89 LEU A O 1
ATOM 690 N N . LYS A 1 90 ? 1.614 -9.640 -14.756 1.00 45.69 90 LYS A N 1
ATOM 691 C CA . LYS A 1 90 ? 2.045 -10.866 -15.456 1.00 45.69 90 LYS A CA 1
ATOM 692 C C . LYS A 1 90 ? 2.715 -11.917 -14.566 1.00 45.69 90 LYS A C 1
ATOM 694 O O . LYS A 1 90 ? 2.738 -13.074 -14.976 1.00 45.69 90 LYS A O 1
ATOM 699 N N . SER A 1 91 ? 3.247 -11.565 -13.389 1.00 43.31 91 SER A N 1
ATOM 700 C CA . SER A 1 91 ? 3.865 -12.544 -12.477 1.00 43.31 91 SER A CA 1
ATOM 701 C C . SER A 1 91 ? 2.936 -12.920 -11.318 1.00 43.31 91 SER A C 1
ATOM 703 O O . SER A 1 91 ? 2.498 -12.061 -10.550 1.00 43.31 91 SER A O 1
ATOM 705 N N . LEU A 1 92 ? 2.690 -14.226 -11.151 1.00 49.72 92 LEU A N 1
ATOM 706 C CA . LEU A 1 92 ? 1.942 -14.821 -10.032 1.00 49.72 92 LEU A CA 1
ATOM 707 C C . LEU A 1 92 ? 2.551 -14.487 -8.651 1.00 49.72 92 LEU A C 1
ATOM 709 O O . LEU A 1 92 ? 1.873 -14.614 -7.635 1.00 49.72 92 LEU A O 1
ATOM 713 N N . GLU A 1 93 ? 3.795 -14.000 -8.599 1.00 47.03 93 GLU A N 1
ATOM 714 C CA . GLU A 1 93 ? 4.493 -13.600 -7.367 1.00 47.03 93 GLU A CA 1
ATOM 715 C C . GLU A 1 93 ? 3.961 -12.299 -6.732 1.00 47.03 93 GLU A C 1
ATOM 717 O O . GLU A 1 93 ? 4.251 -12.025 -5.566 1.00 47.03 93 GLU A O 1
ATOM 722 N N . GLN A 1 94 ? 3.176 -11.497 -7.465 1.00 49.94 94 GLN A N 1
ATOM 723 C CA . GLN A 1 94 ? 2.605 -10.226 -6.985 1.00 49.94 94 GLN A CA 1
ATOM 724 C C . GLN A 1 94 ? 1.069 -10.229 -6.897 1.00 49.94 94 GLN A C 1
ATOM 726 O O . GLN A 1 94 ? 0.474 -9.177 -6.667 1.00 49.94 94 GLN A O 1
ATOM 731 N N . MET A 1 95 ? 0.413 -11.388 -7.045 1.00 53.34 95 MET A N 1
ATOM 732 C CA . MET A 1 95 ? -1.055 -11.499 -6.971 1.00 53.34 95 MET A CA 1
ATOM 733 C C . MET A 1 95 ? -1.595 -11.723 -5.550 1.00 53.34 95 MET A C 1
ATOM 735 O O . MET A 1 95 ? -2.755 -11.425 -5.284 1.00 53.34 95 MET A O 1
ATOM 739 N N . ALA A 1 96 ? -0.766 -12.189 -4.611 1.00 54.97 96 ALA A N 1
ATOM 740 C CA . ALA A 1 96 ? -1.164 -12.383 -3.211 1.00 54.97 96 ALA A CA 1
ATOM 741 C C . ALA A 1 96 ? -1.725 -11.115 -2.512 1.00 54.97 96 ALA A C 1
ATOM 743 O O . ALA A 1 96 ? -2.687 -11.238 -1.758 1.00 54.97 96 ALA A O 1
ATOM 744 N N . PRO A 1 97 ? -1.212 -9.896 -2.771 1.00 52.44 97 PRO A N 1
ATOM 745 C CA . PRO A 1 97 ? -1.761 -8.650 -2.231 1.00 52.44 97 PRO A CA 1
ATOM 746 C C . PRO A 1 97 ? -3.079 -8.196 -2.882 1.00 52.44 97 PRO A C 1
ATOM 748 O O . PRO A 1 97 ? -3.731 -7.317 -2.339 1.00 52.44 97 PRO A O 1
ATOM 751 N N . ALA A 1 98 ? -3.463 -8.746 -4.040 1.00 53.00 98 ALA A N 1
ATOM 752 C CA . ALA A 1 98 ? -4.704 -8.387 -4.738 1.00 53.00 98 ALA A CA 1
ATOM 753 C C . ALA A 1 98 ? -5.921 -9.220 -4.285 1.00 53.00 98 ALA A C 1
ATOM 755 O O . ALA A 1 98 ? -7.042 -8.941 -4.698 1.00 53.00 98 ALA A O 1
ATOM 756 N N . LEU A 1 99 ? -5.699 -10.257 -3.469 1.00 50.62 99 LEU A N 1
ATOM 757 C CA . LEU A 1 99 ? -6.731 -11.183 -2.982 1.00 50.62 99 LEU A CA 1
ATOM 758 C C . LEU A 1 99 ? -7.279 -10.829 -1.587 1.00 50.62 99 LEU A C 1
ATOM 760 O O . LEU A 1 99 ? -8.090 -11.588 -1.055 1.00 50.62 99 LEU A O 1
ATOM 764 N N . VAL A 1 100 ? -6.834 -9.717 -0.994 1.00 47.28 100 VAL A N 1
ATOM 765 C CA . VAL A 1 100 ? -7.277 -9.219 0.323 1.00 47.28 100 VAL A CA 1
ATOM 766 C C . VAL A 1 100 ? -8.118 -7.963 0.177 1.00 47.28 100 VAL A C 1
ATOM 768 O O . VAL A 1 100 ? -7.700 -7.062 -0.582 1.00 47.28 100 VAL A O 1
#

Mean predicted aligned error: 9.34 Å